Protein AF-A0A812RCP8-F1 (afdb_monomer)

Secondary structure (DSSP, 8-state):
-HHHHHHHHHHHHHHHS-SEEE--SHHHHHHHHHHS-EEEEEES-TT-HHHHHHHHHHHHTTTT-EEEEEES--

Radius of gyration: 14.23 Å; Cα contacts (8 Å, |Δi|>4): 83; chains: 1; bounding box: 29×17×48 Å

Sequence (74 aa):
FRYEEIALLDDVAKFLRPAVLEVQSAEEIERLKAANTTAVGFFQSQDEKEYRTFKSVANLMRGELVFAAQFGER

Nearest PDB structures (foldseek):
  5gu6-assembly1_A  TM=7.856E-01  e=3.227E-03  Homo sapiens
  5xwm-assembly1_C  TM=7.757E-01  e=3.959E-03  Homo sapiens
  5gu7-assembly1_C  TM=7.936E-01  e=5.566E-03  Homo sapiens
  5xwm-assembly2_B  TM=7.700E-01  e=5.958E-03  Homo sapiens
  5xwm-assembly2_D  TM=7.688E-01  e=7.825E-03  Homo sapiens

Solvent-accessible surface area (backbone atoms only — not comparable to full-atom values): 4373 Å² total; per-residue (Å²): 106,79,71,56,53,53,53,50,50,59,58,52,52,54,70,75,46,74,51,50,42,82,46,93,47,72,67,57,52,52,55,45,50,74,76,38,69,57,51,79,47,80,40,66,47,84,84,38,69,66,47,50,51,51,48,53,52,26,58,76,37,60,85,78,49,47,32,35,35,35,71,43,87,131

Foldseek 3Di:
DVVVVVVVVVVVVLVVDQLEAEDADPVVVVVQVVVFAEDEEEEQDCPDPVNVVLSVVSNVCRPPYHHYYYHHDD

Mean predicted aligned error: 4.88 Å

pLDDT: mean 90.34, std 10.1, range [54.41, 98.12]

Structure (mmCIF, N/CA/C/O backbone):
data_AF-A0A812RCP8-F1
#
_entry.id   AF-A0A812RCP8-F1
#
loop_
_atom_site.group_PDB
_atom_site.id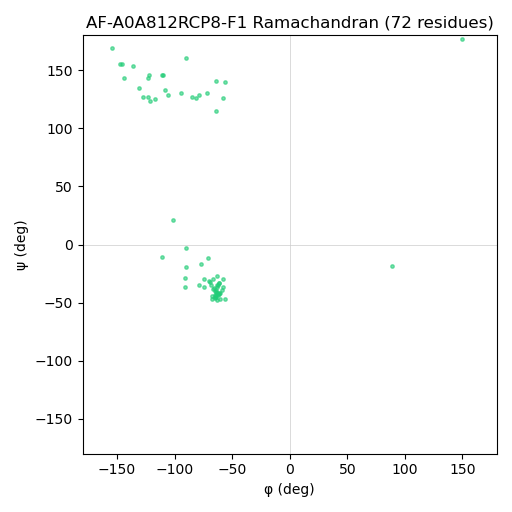
_atom_site.type_symbol
_atom_site.label_atom_id
_atom_site.label_alt_id
_atom_site.label_comp_id
_atom_site.label_asym_id
_atom_site.label_entity_id
_atom_site.label_seq_id
_atom_site.pdbx_PDB_ins_code
_atom_site.Cartn_x
_atom_site.Cartn_y
_atom_site.Cartn_z
_atom_site.occupancy
_atom_site.B_iso_or_equiv
_atom_site.auth_seq_id
_atom_site.auth_comp_id
_atom_site.auth_asym_id
_atom_site.auth_atom_id
_atom_site.pdbx_PDB_model_num
ATOM 1 N N . PHE A 1 1 ? 12.970 -6.745 -29.981 1.00 55.06 1 PHE A N 1
ATOM 2 C CA . PHE A 1 1 ? 12.176 -7.925 -29.581 1.00 55.06 1 PHE A CA 1
ATOM 3 C C . PHE A 1 1 ? 12.464 -8.401 -28.154 1.00 55.06 1 PHE A C 1
ATOM 5 O O . PHE A 1 1 ? 11.702 -8.024 -27.284 1.00 55.06 1 PHE A O 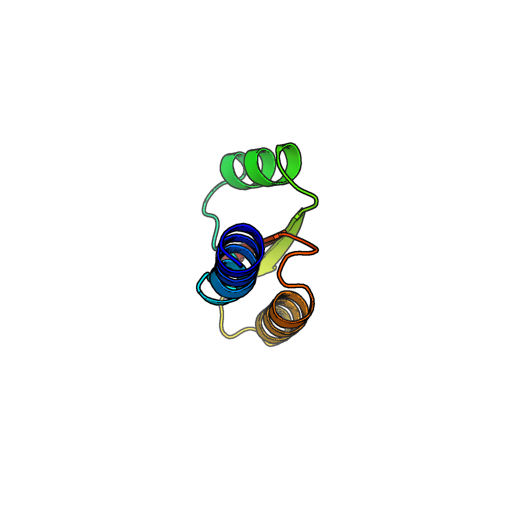1
ATOM 12 N N . ARG A 1 2 ? 13.545 -9.140 -27.834 1.00 58.16 2 ARG A N 1
ATOM 13 C CA . ARG A 1 2 ? 13.738 -9.696 -26.462 1.00 58.16 2 ARG A CA 1
ATOM 14 C C . ARG A 1 2 ? 13.841 -8.643 -25.341 1.00 58.16 2 ARG A C 1
ATOM 16 O O . ARG A 1 2 ? 13.389 -8.882 -24.232 1.00 58.16 2 ARG A O 1
ATOM 23 N N . TYR A 1 3 ? 14.420 -7.479 -25.642 1.00 61.75 3 TYR A N 1
ATOM 24 C CA . TYR A 1 3 ? 14.522 -6.350 -24.704 1.00 61.75 3 TYR A CA 1
ATOM 25 C C . TYR A 1 3 ? 13.164 -5.683 -24.418 1.00 61.75 3 TYR A C 1
ATOM 27 O O . TYR A 1 3 ? 12.940 -5.198 -23.317 1.00 61.75 3 TYR A O 1
ATOM 35 N N . GLU A 1 4 ? 12.252 -5.685 -25.394 1.00 76.75 4 GLU A N 1
ATOM 36 C CA . GLU A 1 4 ? 10.920 -5.073 -25.264 1.00 76.75 4 GLU A CA 1
ATOM 37 C C . GLU A 1 4 ? 9.971 -5.974 -24.473 1.00 76.75 4 GLU A C 1
ATOM 39 O O . GLU A 1 4 ? 9.164 -5.486 -23.692 1.00 76.75 4 GLU A O 1
ATOM 44 N N . GLU A 1 5 ? 10.106 -7.293 -24.623 1.00 80.88 5 GLU A N 1
ATOM 45 C CA . GLU A 1 5 ? 9.341 -8.270 -23.846 1.00 80.88 5 GLU A CA 1
ATOM 46 C C . GLU A 1 5 ? 9.689 -8.209 -22.352 1.00 80.88 5 GLU A C 1
ATOM 48 O O . GLU A 1 5 ? 8.792 -8.198 -21.515 1.00 80.88 5 GLU A O 1
ATOM 53 N N . ILE A 1 6 ? 10.978 -8.097 -22.010 1.00 83.69 6 ILE A N 1
ATOM 54 C CA . ILE A 1 6 ? 11.424 -7.963 -20.613 1.00 83.69 6 ILE A CA 1
ATOM 55 C C . ILE A 1 6 ? 10.905 -6.656 -20.000 1.00 83.69 6 ILE A C 1
ATOM 57 O O . ILE A 1 6 ? 10.358 -6.678 -18.902 1.00 83.69 6 ILE A O 1
ATOM 61 N N . ALA A 1 7 ? 11.003 -5.540 -20.727 1.00 82.56 7 ALA A N 1
ATOM 62 C CA . ALA A 1 7 ? 10.494 -4.254 -20.250 1.00 82.56 7 ALA A CA 1
ATOM 63 C C . ALA A 1 7 ? 8.974 -4.289 -20.002 1.00 82.56 7 ALA A C 1
ATOM 65 O O . ALA A 1 7 ? 8.496 -3.804 -18.978 1.00 82.56 7 ALA A O 1
ATOM 66 N N . LEU A 1 8 ? 8.216 -4.929 -20.898 1.00 85.00 8 LEU A N 1
ATOM 67 C CA . LEU A 1 8 ? 6.775 -5.109 -20.731 1.00 85.00 8 LEU A CA 1
ATOM 68 C C . LEU A 1 8 ? 6.446 -5.976 -19.504 1.00 85.00 8 LEU A C 1
ATOM 70 O O . LEU A 1 8 ? 5.505 -5.679 -18.769 1.00 85.00 8 LEU A O 1
ATOM 74 N N . LEU A 1 9 ? 7.215 -7.045 -19.272 1.00 87.62 9 LEU A N 1
ATOM 75 C CA . LEU A 1 9 ? 7.045 -7.913 -18.106 1.00 87.62 9 LEU A CA 1
ATOM 76 C C . LEU A 1 9 ? 7.292 -7.156 -16.797 1.00 87.62 9 LEU A C 1
ATOM 78 O O . LEU A 1 9 ? 6.511 -7.315 -15.857 1.00 87.62 9 LEU A O 1
ATOM 82 N N . ASP A 1 10 ? 8.317 -6.305 -16.750 1.00 84.50 10 ASP A N 1
ATOM 83 C CA . ASP A 1 10 ? 8.607 -5.463 -15.586 1.00 84.50 10 ASP A CA 1
ATOM 84 C C . ASP A 1 10 ? 7.479 -4.457 -15.316 1.00 84.50 10 ASP A C 1
ATOM 86 O O . ASP A 1 10 ? 7.095 -4.244 -14.162 1.00 84.50 10 ASP A O 1
ATOM 90 N N . ASP A 1 11 ? 6.888 -3.881 -16.365 1.00 83.06 11 ASP A N 1
ATOM 91 C CA . ASP A 1 11 ? 5.753 -2.967 -16.232 1.00 83.06 11 ASP A CA 1
ATOM 92 C C . AS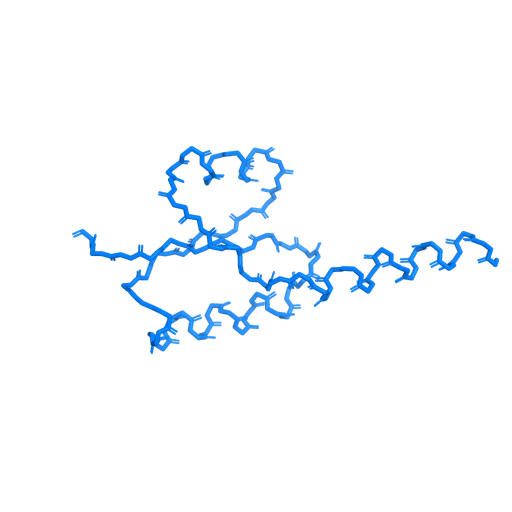P A 1 11 ? 4.489 -3.672 -15.737 1.00 83.06 11 ASP A C 1
ATOM 94 O O . ASP A 1 11 ? 3.831 -3.189 -14.813 1.00 83.06 11 ASP A O 1
ATOM 98 N N . VAL A 1 12 ? 4.171 -4.853 -16.271 1.00 85.25 12 VAL A N 1
ATOM 99 C CA . VAL A 1 12 ? 3.021 -5.649 -15.817 1.00 85.25 12 VAL A CA 1
ATOM 100 C C . VAL A 1 12 ? 3.222 -6.135 -14.382 1.00 85.25 12 VAL A C 1
ATOM 102 O O . VAL A 1 12 ? 2.278 -6.119 -13.587 1.00 85.25 12 VAL A O 1
ATOM 105 N N . ALA A 1 13 ? 4.448 -6.505 -14.001 1.00 84.56 13 ALA A N 1
ATOM 106 C CA . ALA A 1 13 ? 4.759 -6.970 -12.652 1.00 84.56 13 ALA A CA 1
ATOM 107 C C . ALA A 1 13 ? 4.403 -5.935 -11.568 1.00 84.56 13 ALA A C 1
ATOM 109 O O . ALA A 1 13 ? 4.010 -6.319 -10.460 1.00 84.56 13 ALA A O 1
ATOM 110 N N . LYS A 1 14 ? 4.447 -4.631 -11.886 1.00 79.31 14 LYS A N 1
ATOM 111 C CA . LYS A 1 14 ? 4.016 -3.543 -10.984 1.00 79.31 14 LYS A CA 1
ATOM 112 C C . LYS A 1 14 ? 2.524 -3.611 -10.641 1.00 79.31 14 LYS A C 1
ATOM 114 O O . LYS A 1 14 ? 2.123 -3.161 -9.567 1.00 79.31 14 LYS A O 1
ATOM 119 N N . PHE A 1 15 ? 1.696 -4.191 -11.511 1.00 81.12 15 PHE A N 1
ATOM 120 C CA . PHE A 1 15 ? 0.249 -4.345 -11.308 1.00 81.12 15 PHE A CA 1
ATOM 121 C C . PHE A 1 15 ? -0.129 -5.654 -10.608 1.00 81.12 15 PHE A C 1
ATOM 123 O O . PHE A 1 15 ? -1.199 -5.731 -10.008 1.00 81.12 15 PHE A O 1
ATOM 130 N N . LEU A 1 16 ? 0.761 -6.650 -10.615 1.00 84.62 16 LEU A N 1
ATOM 131 C CA . LEU A 1 16 ? 0.539 -7.944 -9.958 1.00 84.62 16 LEU A CA 1
ATOM 132 C C . LEU A 1 16 ? 0.716 -7.891 -8.433 1.00 84.62 16 LEU A C 1
ATOM 134 O O . LEU A 1 16 ? 0.268 -8.790 -7.724 1.00 84.62 16 LEU A O 1
ATOM 138 N N . ARG A 1 17 ? 1.363 -6.845 -7.910 1.00 85.38 17 ARG A N 1
ATOM 139 C CA . ARG A 1 17 ? 1.554 -6.640 -6.466 1.00 85.38 17 ARG A CA 1
ATOM 140 C C . ARG A 1 17 ? 0.402 -5.830 -5.855 1.00 85.38 17 ARG A C 1
ATOM 142 O O . ARG A 1 17 ? -0.296 -5.114 -6.578 1.00 85.38 17 ARG A O 1
ATOM 149 N N . PRO A 1 18 ? 0.188 -5.881 -4.532 1.00 91.69 18 PRO A N 1
ATOM 150 C CA . PRO A 1 18 ? -0.711 -4.944 -3.863 1.00 91.69 18 PRO A CA 1
ATOM 151 C C . PRO A 1 18 ? -0.299 -3.490 -4.134 1.00 91.69 18 PRO A C 1
ATOM 153 O O . PRO A 1 18 ? 0.886 -3.174 -4.129 1.00 91.69 18 PRO A O 1
ATOM 156 N N . ALA A 1 19 ? -1.273 -2.602 -4.364 1.00 94.12 19 ALA A N 1
ATOM 157 C CA . ALA A 1 19 ? -0.997 -1.170 -4.555 1.00 94.12 19 ALA A CA 1
ATOM 158 C C . ALA A 1 19 ? -0.464 -0.504 -3.281 1.00 94.12 19 ALA A C 1
ATOM 160 O O . ALA A 1 19 ? 0.282 0.463 -3.353 1.00 94.12 19 ALA A O 1
ATOM 161 N N . VAL A 1 20 ? -0.874 -1.026 -2.125 1.00 96.56 20 VAL A N 1
ATOM 162 C CA . VAL A 1 20 ? -0.434 -0.585 -0.806 1.00 96.56 20 VAL A CA 1
ATOM 163 C C . VAL A 1 20 ? 0.158 -1.792 -0.094 1.00 96.56 20 VAL A C 1
ATOM 165 O O . VAL A 1 20 ? -0.499 -2.831 -0.010 1.00 96.56 20 VAL A O 1
ATOM 168 N N . LEU A 1 21 ? 1.384 -1.652 0.398 1.00 95.50 21 LEU A N 1
ATOM 169 C CA . LEU A 1 21 ? 2.047 -2.649 1.228 1.00 95.50 21 LEU A CA 1
ATOM 170 C C . LEU A 1 21 ? 1.567 -2.497 2.668 1.00 95.50 21 LEU A C 1
ATOM 172 O O . LEU A 1 21 ? 1.635 -1.408 3.231 1.00 95.50 21 LEU A O 1
ATOM 176 N N . GLU A 1 22 ? 1.084 -3.577 3.264 1.00 96.25 22 GLU A N 1
ATOM 177 C CA . GLU A 1 22 ? 0.805 -3.589 4.695 1.00 96.25 22 GLU A CA 1
ATOM 178 C C . GLU A 1 22 ? 2.116 -3.785 5.461 1.00 96.25 22 GLU A C 1
ATOM 180 O O . GLU A 1 22 ? 2.883 -4.694 5.140 1.00 96.25 22 GLU A O 1
ATOM 185 N N . VAL A 1 23 ? 2.382 -2.919 6.438 1.00 96.12 23 VAL A N 1
ATOM 186 C CA . VAL A 1 23 ? 3.596 -2.946 7.266 1.00 96.12 23 VAL A CA 1
ATOM 187 C C . VAL A 1 23 ? 3.230 -3.076 8.736 1.00 96.12 23 VAL A C 1
ATOM 189 O O . VAL A 1 23 ? 2.218 -2.536 9.181 1.00 96.12 23 VAL A O 1
ATOM 192 N N . GLN A 1 24 ? 4.069 -3.780 9.493 1.00 94.00 24 GLN A N 1
ATOM 193 C CA . GLN A 1 24 ? 3.793 -4.120 10.896 1.00 94.00 24 GLN A CA 1
ATOM 194 C C . GLN A 1 24 ? 4.710 -3.387 11.882 1.00 94.00 24 GLN A C 1
ATOM 196 O O . GLN A 1 24 ? 4.482 -3.421 13.091 1.00 94.00 24 GLN A O 1
ATOM 201 N N . SER A 1 25 ? 5.759 -2.720 11.393 1.00 93.75 25 SER A N 1
ATOM 202 C CA . SER A 1 25 ? 6.756 -2.078 12.249 1.00 93.75 25 SER A CA 1
ATOM 203 C C . SER A 1 25 ? 7.312 -0.781 11.667 1.00 93.75 25 SER A C 1
ATOM 205 O O . SER A 1 25 ? 7.374 -0.578 10.453 1.00 93.75 25 SER A O 1
ATOM 207 N N . ALA A 1 26 ? 7.794 0.086 12.560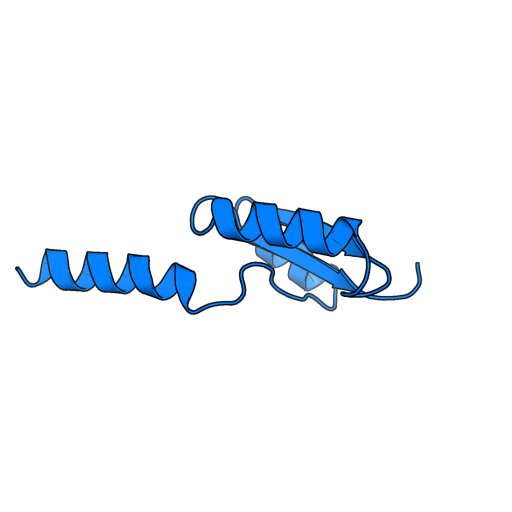 1.00 92.69 26 ALA A N 1
ATOM 208 C CA . ALA A 1 26 ? 8.521 1.292 12.174 1.00 92.69 26 ALA A CA 1
ATOM 209 C C . ALA A 1 26 ? 9.807 0.964 11.394 1.00 92.69 26 ALA A C 1
ATOM 211 O O . ALA A 1 26 ? 10.178 1.694 10.482 1.00 92.69 26 ALA A O 1
ATOM 212 N N . GLU A 1 27 ? 10.463 -0.157 11.701 1.00 95.94 27 GLU A N 1
ATOM 213 C CA . GLU A 1 27 ? 11.676 -0.582 10.999 1.00 95.94 27 GLU A CA 1
ATOM 214 C C . GLU A 1 27 ? 11.403 -0.912 9.522 1.00 95.94 27 GLU A C 1
ATOM 216 O O . GLU A 1 27 ? 12.180 -0.536 8.645 1.00 95.94 27 GLU A O 1
ATOM 221 N N . GLU A 1 28 ? 10.275 -1.563 9.215 1.00 95.62 28 GLU A N 1
ATOM 222 C CA . GLU A 1 28 ? 9.846 -1.793 7.829 1.00 95.62 28 GLU A CA 1
ATOM 223 C C . GLU A 1 28 ? 9.595 -0.484 7.084 1.00 95.62 28 GLU A C 1
ATOM 225 O O . GLU A 1 28 ? 10.031 -0.336 5.941 1.00 95.62 28 GLU A O 1
ATOM 230 N N . ILE A 1 29 ? 8.949 0.479 7.744 1.00 95.31 29 ILE A N 1
ATOM 231 C CA . ILE A 1 29 ? 8.693 1.803 7.175 1.00 95.31 29 ILE A CA 1
ATOM 232 C C . ILE A 1 29 ? 10.010 2.509 6.829 1.00 95.31 29 ILE A C 1
ATOM 234 O O . ILE A 1 29 ? 10.153 3.037 5.724 1.00 95.31 29 ILE A O 1
ATOM 238 N N . GLU A 1 30 ? 10.983 2.500 7.739 1.00 96.56 30 GLU A N 1
ATOM 239 C CA . GLU A 1 30 ? 12.276 3.150 7.509 1.00 96.56 30 GLU A CA 1
ATOM 240 C C . GLU A 1 30 ? 13.077 2.462 6.396 1.00 96.56 30 GLU A C 1
ATOM 242 O O . GLU A 1 30 ? 13.654 3.142 5.544 1.00 96.56 30 GLU A O 1
ATOM 247 N N . ARG A 1 31 ? 13.033 1.125 6.304 1.00 96.88 31 ARG A N 1
ATOM 248 C CA . ARG A 1 31 ? 13.628 0.397 5.169 1.00 96.88 31 ARG A CA 1
ATOM 249 C C . ARG A 1 31 ? 12.999 0.790 3.830 1.00 96.88 31 ARG A C 1
ATOM 251 O O . ARG A 1 31 ? 13.725 0.965 2.852 1.00 96.88 31 ARG A O 1
ATOM 258 N N . LEU A 1 32 ? 11.675 0.951 3.773 1.00 95.50 32 LEU A N 1
ATOM 259 C CA . LEU A 1 32 ? 10.984 1.364 2.547 1.00 95.50 32 LEU A CA 1
ATOM 260 C C . LEU A 1 32 ? 11.376 2.783 2.126 1.00 95.50 32 LEU A C 1
ATOM 262 O O . LEU A 1 32 ? 11.721 2.988 0.962 1.00 95.50 32 LEU A O 1
ATOM 266 N N . LYS A 1 33 ? 11.398 3.731 3.071 1.00 94.81 33 LYS A N 1
ATOM 267 C CA . LYS A 1 33 ? 11.814 5.121 2.819 1.00 94.81 33 LYS A CA 1
ATOM 268 C C . LYS A 1 33 ? 13.270 5.237 2.367 1.00 94.81 33 LYS A C 1
ATOM 270 O O . LYS A 1 33 ? 13.578 6.101 1.553 1.00 94.81 33 LYS A O 1
ATOM 275 N N . ALA A 1 34 ? 14.158 4.388 2.884 1.00 96.44 34 ALA A N 1
ATOM 276 C CA . ALA A 1 34 ? 15.562 4.378 2.481 1.00 96.44 34 ALA A CA 1
ATOM 277 C C . ALA A 1 34 ? 15.762 3.872 1.041 1.00 96.44 34 ALA A C 1
ATOM 279 O O . ALA A 1 34 ? 16.677 4.320 0.356 1.00 96.44 34 ALA A O 1
ATOM 280 N N . ALA A 1 35 ? 14.916 2.943 0.583 1.00 94.88 35 ALA A N 1
ATOM 281 C CA . ALA A 1 35 ? 15.025 2.344 -0.745 1.00 94.88 35 ALA A CA 1
ATOM 282 C C . ALA A 1 35 ? 14.222 3.087 -1.825 1.00 94.88 35 ALA A C 1
ATOM 284 O O . ALA A 1 35 ? 14.588 3.028 -2.996 1.00 94.88 35 ALA A O 1
ATOM 285 N N . ASN A 1 36 ? 13.122 3.754 -1.458 1.00 92.56 36 ASN A N 1
ATOM 286 C CA . ASN A 1 36 ? 12.181 4.355 -2.402 1.00 92.56 36 ASN A CA 1
ATOM 287 C C . ASN A 1 36 ? 11.541 5.625 -1.834 1.00 92.56 36 ASN A C 1
ATOM 289 O O . ASN A 1 36 ? 11.326 5.751 -0.626 1.00 92.56 36 ASN A O 1
ATOM 293 N N . THR A 1 37 ? 11.085 6.516 -2.716 1.00 95.12 37 THR A N 1
ATOM 294 C CA . THR A 1 37 ? 10.128 7.553 -2.319 1.00 95.12 37 THR A CA 1
ATOM 295 C C . THR A 1 37 ? 8.828 6.870 -1.880 1.00 95.12 37 THR A C 1
ATOM 297 O O . THR A 1 37 ? 8.172 6.184 -2.666 1.00 95.12 37 THR A O 1
ATOM 300 N N . THR A 1 38 ? 8.495 7.006 -0.594 1.00 96.31 38 THR A N 1
ATOM 301 C CA . THR A 1 38 ? 7.447 6.212 0.061 1.00 96.31 38 THR A CA 1
ATOM 302 C C . THR A 1 38 ? 6.435 7.112 0.767 1.00 96.31 38 THR A C 1
ATOM 304 O O . THR A 1 38 ? 6.814 7.927 1.608 1.00 96.31 38 THR A O 1
ATOM 307 N N . ALA A 1 39 ? 5.146 6.935 0.470 1.00 97.12 39 ALA A N 1
ATOM 308 C CA . ALA A 1 39 ? 4.040 7.502 1.239 1.00 97.12 39 ALA A CA 1
ATOM 309 C C . ALA A 1 39 ? 3.533 6.485 2.266 1.00 97.12 39 ALA A C 1
ATOM 311 O O . ALA A 1 39 ? 3.236 5.340 1.924 1.00 97.12 39 ALA A O 1
ATOM 312 N N . VAL A 1 40 ? 3.403 6.915 3.521 1.00 97.25 40 VAL A N 1
ATOM 313 C CA . VAL A 1 40 ? 2.989 6.053 4.635 1.00 97.25 40 VAL A CA 1
ATOM 314 C C . VAL A 1 40 ? 1.669 6.560 5.200 1.00 97.25 40 VAL A C 1
ATOM 316 O O . VAL A 1 40 ? 1.567 7.731 5.568 1.00 97.25 40 VAL A O 1
ATOM 319 N N . GLY A 1 41 ? 0.669 5.686 5.264 1.00 96.50 41 GLY A N 1
ATOM 320 C CA . GLY A 1 41 ? -0.610 5.945 5.915 1.00 96.50 41 GLY A CA 1
ATOM 321 C C . GLY A 1 41 ? -0.781 5.101 7.178 1.00 96.50 41 GLY A C 1
ATOM 322 O O . GLY A 1 41 ? -0.329 3.961 7.240 1.00 96.50 41 GLY A O 1
ATOM 323 N N . PHE A 1 42 ? -1.453 5.661 8.179 1.00 96.31 42 PHE A N 1
ATOM 324 C CA . PHE A 1 42 ? -1.809 4.966 9.415 1.00 96.31 42 PHE A CA 1
ATOM 325 C C . PHE A 1 42 ? -3.325 5.007 9.551 1.00 96.31 42 PHE A C 1
ATOM 327 O O . PHE A 1 42 ? -3.905 6.094 9.539 1.00 96.31 42 PHE A O 1
ATOM 334 N N . PHE A 1 43 ? -3.946 3.841 9.664 1.00 96.19 43 PHE A N 1
ATOM 335 C CA . PHE A 1 43 ? -5.401 3.678 9.646 1.00 96.19 43 PHE A CA 1
ATOM 336 C C . PHE A 1 43 ? -5.805 2.705 10.754 1.00 96.19 43 PHE A C 1
ATOM 338 O O . PHE A 1 43 ? -5.009 1.847 11.123 1.00 96.19 43 PHE A O 1
ATOM 345 N N . GLN A 1 44 ? -7.023 2.780 11.291 1.00 95.06 44 GLN A N 1
ATOM 346 C CA . GLN A 1 44 ? -7.474 1.767 12.257 1.00 95.06 44 GLN A CA 1
ATOM 34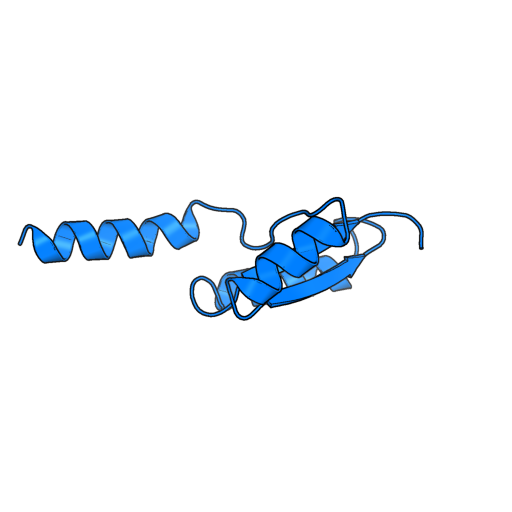7 C C . GLN A 1 44 ? -7.799 0.448 11.553 1.00 95.06 44 GLN A C 1
ATOM 349 O O . GLN A 1 44 ? -7.522 -0.625 12.081 1.00 95.06 44 GLN A O 1
ATOM 354 N N . SER A 1 45 ? -8.369 0.513 10.346 1.00 94.88 45 SER A N 1
ATOM 355 C CA . SER A 1 45 ? -8.740 -0.670 9.565 1.00 94.88 45 SER A CA 1
ATOM 356 C C . SER A 1 45 ? -8.771 -0.401 8.058 1.00 94.88 45 SER A C 1
ATOM 358 O O . SER A 1 45 ? -8.757 0.744 7.602 1.00 94.88 45 SER A O 1
ATOM 360 N N . GLN A 1 46 ? -8.874 -1.473 7.270 1.00 94.31 46 GLN A N 1
ATOM 361 C CA . GLN A 1 46 ? -9.037 -1.396 5.815 1.00 94.31 46 GLN A CA 1
ATOM 362 C C . GLN A 1 46 ? -10.427 -0.889 5.376 1.00 94.31 46 GLN A C 1
ATOM 364 O O . GLN A 1 46 ? -10.624 -0.557 4.205 1.00 94.31 46 GLN A O 1
ATOM 369 N N . ASP A 1 47 ? -11.389 -0.797 6.294 1.00 94.56 47 ASP A N 1
ATOM 370 C CA . ASP A 1 47 ? -12.751 -0.351 5.988 1.00 94.56 47 ASP A CA 1
ATOM 371 C C . ASP A 1 47 ? -12.934 1.167 6.124 1.00 94.56 47 ASP A C 1
ATOM 373 O O . ASP A 1 47 ? -13.996 1.707 5.786 1.00 94.56 47 ASP A O 1
ATOM 377 N N . GLU A 1 48 ? -11.892 1.885 6.544 1.00 95.31 48 GLU A N 1
ATOM 378 C CA . GLU A 1 48 ? -11.902 3.342 6.591 1.00 95.31 48 GLU A CA 1
ATOM 379 C C . GLU A 1 48 ? -12.026 3.958 5.194 1.00 95.31 48 GLU A C 1
ATOM 381 O O . GLU A 1 48 ? -11.426 3.520 4.203 1.00 95.31 48 GLU A O 1
ATOM 386 N N . LYS A 1 49 ? -12.813 5.033 5.101 1.00 96.69 49 LYS A N 1
ATOM 387 C CA . LYS A 1 49 ? -12.997 5.776 3.848 1.00 96.69 49 LYS A CA 1
ATOM 388 C C . LYS A 1 49 ? -11.675 6.393 3.385 1.00 96.69 49 LYS A C 1
ATOM 390 O O . LYS A 1 49 ? -11.388 6.445 2.186 1.00 96.69 49 LYS A O 1
ATOM 395 N N . GLU A 1 50 ? -10.881 6.838 4.341 1.00 97.19 50 GLU A N 1
ATOM 396 C CA . GLU A 1 50 ? -9.567 7.432 4.188 1.00 97.19 50 GLU A CA 1
ATOM 397 C C . GLU A 1 50 ? -8.605 6.407 3.585 1.00 97.19 50 GLU A C 1
ATOM 399 O O . GLU A 1 50 ? -7.978 6.695 2.564 1.00 97.19 50 GLU A O 1
ATOM 404 N N . TYR A 1 51 ? -8.580 5.178 4.116 1.00 97.69 51 TYR A N 1
ATOM 405 C CA . TYR A 1 51 ? -7.778 4.099 3.542 1.00 97.69 51 TYR A CA 1
ATOM 406 C C . TYR A 1 51 ? -8.220 3.742 2.118 1.00 97.69 51 TYR A C 1
ATOM 408 O O . TYR A 1 51 ? -7.380 3.610 1.228 1.00 97.69 51 TYR A O 1
ATOM 416 N N . ARG A 1 52 ? -9.529 3.638 1.846 1.00 97.44 52 ARG A N 1
ATOM 417 C CA . ARG A 1 52 ? -10.016 3.386 0.475 1.00 97.44 52 ARG A CA 1
ATOM 418 C C . ARG A 1 52 ? -9.566 4.468 -0.507 1.00 97.44 52 ARG A C 1
ATOM 420 O O . ARG A 1 52 ? -9.187 4.155 -1.636 1.00 97.44 52 ARG A O 1
ATOM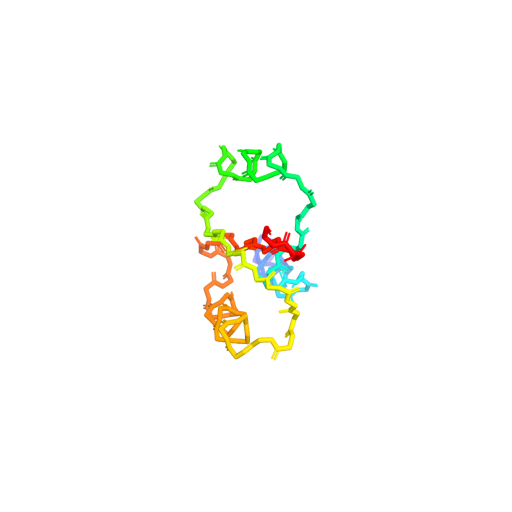 427 N N . THR A 1 53 ? -9.567 5.726 -0.071 1.00 97.75 53 THR A N 1
ATOM 428 C CA . THR A 1 53 ? -9.092 6.859 -0.878 1.00 97.75 53 THR A CA 1
ATOM 429 C C . THR A 1 53 ? -7.583 6.759 -1.109 1.00 97.75 53 THR A C 1
ATOM 431 O O . THR A 1 53 ? -7.132 6.832 -2.251 1.00 97.75 53 THR A O 1
ATOM 434 N N . PHE A 1 54 ? -6.810 6.487 -0.054 1.00 98.12 54 PHE A N 1
ATOM 435 C CA . PHE A 1 54 ? -5.367 6.247 -0.123 1.00 98.12 54 PHE A CA 1
ATOM 436 C C . PHE A 1 54 ? -5.017 5.107 -1.090 1.00 98.12 54 PHE A C 1
ATOM 438 O O . PHE A 1 54 ? -4.182 5.271 -1.977 1.00 98.12 54 PHE A O 1
ATOM 445 N N . LYS A 1 55 ? -5.729 3.977 -1.003 1.00 96.94 55 LYS A N 1
ATOM 446 C CA . LYS A 1 55 ? -5.583 2.827 -1.905 1.00 96.94 55 LYS A CA 1
ATOM 447 C C . LYS A 1 55 ? -5.951 3.164 -3.352 1.00 96.94 55 LYS A C 1
ATOM 449 O O . LYS A 1 55 ? -5.331 2.634 -4.274 1.00 96.94 55 LYS A O 1
ATOM 454 N N . SER A 1 56 ? -6.940 4.028 -3.581 1.00 96.56 56 SER A N 1
ATOM 455 C CA . SER A 1 56 ? -7.286 4.488 -4.931 1.00 96.56 56 SER A CA 1
ATOM 456 C C . SER A 1 56 ? -6.148 5.298 -5.552 1.00 96.56 56 SER A C 1
ATOM 458 O O . SER A 1 56 ? -5.781 5.045 -6.696 1.00 96.56 56 SER A O 1
ATOM 460 N N . VAL A 1 57 ? -5.548 6.223 -4.795 1.00 96.62 57 VAL A N 1
ATOM 461 C CA . VAL A 1 57 ? -4.386 7.005 -5.253 1.00 96.62 57 VAL A CA 1
ATOM 462 C C . VAL A 1 57 ? -3.185 6.092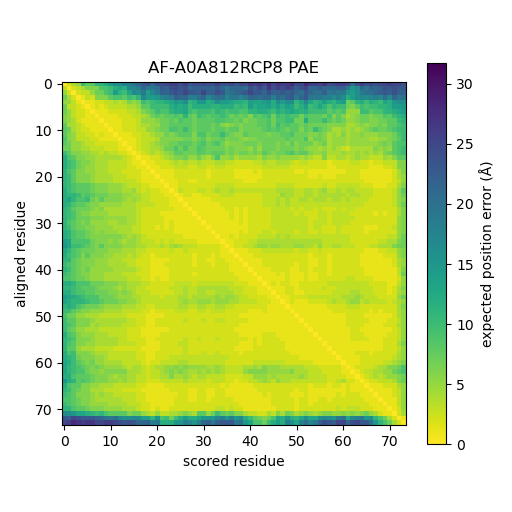 -5.507 1.00 96.62 57 VAL A C 1
ATOM 464 O O . VAL A 1 57 ? -2.556 6.189 -6.558 1.00 96.62 57 VAL A O 1
ATOM 467 N N . ALA A 1 58 ? -2.930 5.136 -4.611 1.00 96.31 58 ALA A N 1
ATOM 468 C CA . ALA A 1 58 ? -1.858 4.159 -4.768 1.00 96.31 58 ALA A CA 1
ATOM 469 C C . ALA A 1 58 ? -1.976 3.337 -6.063 1.00 96.31 58 ALA A C 1
ATOM 471 O O . ALA A 1 58 ? -0.974 3.039 -6.705 1.00 96.31 58 ALA A O 1
ATOM 472 N N . ASN A 1 59 ? -3.200 2.996 -6.485 1.00 94.25 59 ASN A N 1
ATOM 473 C CA . ASN A 1 59 ? -3.420 2.303 -7.757 1.00 94.25 59 ASN A CA 1
ATOM 474 C C . ASN A 1 59 ? -3.103 3.172 -8.981 1.00 94.25 59 ASN A C 1
ATOM 476 O O . ASN A 1 59 ? -2.619 2.637 -9.974 1.00 94.25 59 ASN A O 1
ATOM 480 N N . LEU A 1 60 ? -3.362 4.481 -8.917 1.00 93.38 60 LEU A N 1
ATOM 481 C CA . LEU A 1 60 ? -3.069 5.415 -10.012 1.00 93.38 60 LEU A CA 1
ATOM 482 C C . LEU A 1 60 ? -1.570 5.712 -10.139 1.00 93.38 60 LEU A C 1
ATOM 484 O O . LEU A 1 60 ? -1.093 5.978 -11.234 1.00 93.38 60 LEU A O 1
ATOM 488 N N . MET A 1 61 ? -0.834 5.651 -9.029 1.00 92.44 61 MET A N 1
ATOM 489 C CA . MET A 1 61 ? 0.591 5.992 -8.951 1.00 92.44 61 MET A CA 1
ATOM 490 C C . MET A 1 61 ? 1.514 4.761 -8.930 1.00 92.44 61 MET A C 1
ATOM 492 O O . MET A 1 61 ? 2.654 4.837 -8.463 1.00 92.44 61 MET A O 1
ATOM 496 N N . ARG A 1 62 ? 1.036 3.602 -9.404 1.00 87.88 62 ARG A N 1
ATOM 497 C CA . ARG A 1 62 ? 1.824 2.360 -9.416 1.00 87.88 62 ARG A CA 1
ATOM 498 C C . ARG A 1 62 ? 3.117 2.541 -10.206 1.00 87.88 62 ARG A C 1
ATOM 500 O O . ARG A 1 62 ? 3.088 2.899 -11.375 1.00 87.88 62 ARG A O 1
ATOM 507 N N . GLY A 1 63 ? 4.241 2.220 -9.569 1.00 84.31 63 GLY A N 1
ATOM 508 C CA . GLY A 1 63 ? 5.573 2.329 -10.170 1.00 84.31 63 GLY A CA 1
ATOM 509 C C . GLY A 1 63 ? 6.245 3.689 -9.980 1.00 84.31 63 GLY A C 1
ATOM 510 O O . GLY A 1 63 ? 7.465 3.745 -10.065 1.00 84.31 63 GLY A O 1
ATOM 511 N N . GLU A 1 64 ? 5.484 4.733 -9.650 1.00 89.06 64 GLU A N 1
ATOM 512 C CA . GLU A 1 64 ? 6.011 6.081 -9.394 1.00 89.06 64 GLU A CA 1
ATOM 513 C C . GLU A 1 64 ? 6.346 6.292 -7.912 1.00 89.06 64 GLU A C 1
ATOM 515 O O . GLU A 1 64 ? 7.314 6.965 -7.563 1.00 89.06 64 GLU A O 1
ATOM 520 N N . LEU A 1 65 ? 5.534 5.714 -7.020 1.00 92.69 65 LEU A N 1
ATOM 521 C CA . LEU A 1 65 ? 5.662 5.870 -5.574 1.00 92.69 65 LEU A CA 1
ATOM 522 C C . LEU A 1 65 ? 5.301 4.565 -4.862 1.00 92.69 65 LEU A C 1
ATOM 524 O O . LEU A 1 65 ? 4.362 3.866 -5.252 1.00 92.69 65 LEU A O 1
ATOM 528 N N . VAL A 1 66 ? 6.014 4.252 -3.782 1.00 95.12 66 VAL A N 1
ATOM 529 C CA . VAL A 1 66 ? 5.638 3.148 -2.894 1.00 95.12 66 VAL A CA 1
ATOM 530 C C . VAL A 1 66 ? 4.621 3.652 -1.876 1.00 95.12 66 VAL A C 1
ATOM 532 O O . VAL A 1 66 ? 4.864 4.633 -1.177 1.00 95.12 66 VAL A O 1
ATOM 535 N N . PHE A 1 67 ? 3.487 2.968 -1.762 1.00 97.56 67 PHE A N 1
ATOM 536 C CA . PHE A 1 67 ? 2.497 3.234 -0.721 1.00 97.56 67 PHE A CA 1
ATOM 537 C C . PHE A 1 67 ? 2.564 2.132 0.331 1.00 97.56 67 PHE A C 1
ATOM 539 O O . PHE A 1 67 ? 2.483 0.949 -0.002 1.00 97.56 67 PHE A O 1
ATOM 546 N N . ALA A 1 68 ? 2.680 2.522 1.596 1.00 97.25 68 ALA A N 1
ATOM 547 C CA . ALA A 1 68 ? 2.645 1.622 2.740 1.00 97.25 68 ALA A CA 1
ATOM 548 C C . ALA A 1 68 ? 1.534 2.036 3.711 1.00 97.25 68 ALA A C 1
ATOM 550 O O . ALA A 1 68 ? 1.276 3.228 3.891 1.00 97.25 68 ALA A O 1
ATOM 551 N N . ALA A 1 69 ? 0.876 1.061 4.330 1.00 97.38 69 ALA A N 1
ATOM 552 C CA . ALA A 1 69 ? -0.132 1.286 5.354 1.00 97.38 69 ALA A CA 1
ATOM 553 C C . ALA A 1 69 ? 0.140 0.418 6.580 1.00 97.38 69 ALA A C 1
ATOM 555 O O . ALA A 1 69 ? 0.390 -0.778 6.448 1.00 97.38 69 ALA A O 1
ATOM 556 N N . GLN A 1 70 ? 0.050 1.021 7.761 1.00 96.56 70 GLN A N 1
ATOM 557 C CA . GLN A 1 70 ? 0.012 0.302 9.029 1.00 96.56 70 GLN A CA 1
ATOM 558 C C . GLN A 1 70 ? -1.402 0.387 9.604 1.00 96.56 70 GLN A C 1
ATOM 560 O O . GLN A 1 70 ? -1.992 1.473 9.630 1.00 96.56 70 GLN A O 1
ATOM 565 N N . PHE A 1 71 ? -1.930 -0.753 10.055 1.00 95.19 71 PHE A N 1
ATOM 566 C CA . PHE A 1 71 ? -3.248 -0.846 10.682 1.00 95.19 71 PHE A CA 1
ATOM 567 C C . PHE A 1 71 ? -3.144 -1.139 12.177 1.00 95.19 71 PHE A C 1
ATOM 569 O O . PHE A 1 71 ? -2.251 -1.873 12.596 1.00 95.19 71 PHE A O 1
ATOM 576 N N . GLY A 1 72 ? -4.066 -0.594 12.969 1.00 90.12 72 GLY A N 1
ATOM 577 C CA . GLY A 1 72 ? -4.172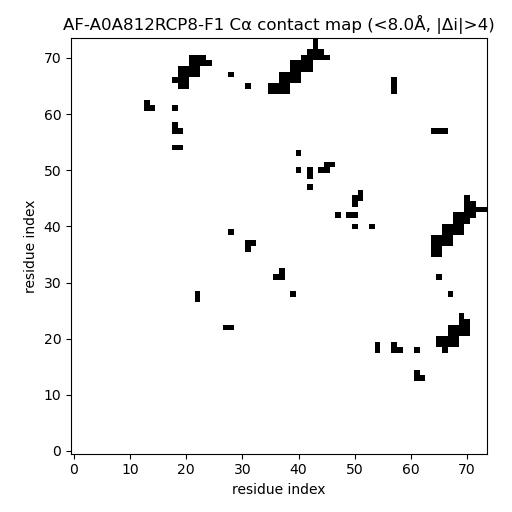 -0.888 14.399 1.00 90.12 72 GLY A CA 1
ATOM 578 C C . GLY A 1 72 ? -4.721 0.269 15.23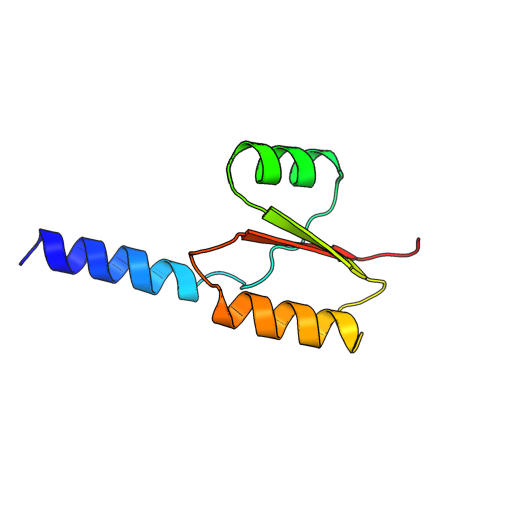1 1.00 90.12 72 GLY A C 1
ATOM 579 O O . GLY A 1 72 ? -4.996 1.358 14.723 1.00 90.12 72 GLY A O 1
ATOM 580 N N . GLU A 1 73 ? -4.886 0.021 16.530 1.00 63.22 73 GLU A N 1
ATOM 581 C CA . GLU A 1 73 ? -5.258 1.054 17.497 1.00 63.22 73 GLU A CA 1
ATOM 582 C C . GLU A 1 73 ? -4.067 1.992 17.730 1.00 63.22 73 GLU A C 1
ATOM 584 O O . GLU A 1 73 ? -2.937 1.545 17.929 1.00 63.22 73 GLU A O 1
ATOM 589 N N . ARG A 1 74 ? -4.325 3.298 17.633 1.00 54.41 74 ARG A N 1
ATOM 590 C CA . ARG A 1 74 ? -3.343 4.353 17.912 1.00 54.41 74 ARG A CA 1
ATOM 591 C C . ARG A 1 74 ? -2.905 4.364 19.369 1.00 54.41 74 ARG A C 1
ATOM 593 O O . ARG A 1 74 ? -3.797 4.222 20.233 1.00 54.41 74 ARG A O 1
#